Protein AF-A0A248LCQ6-F1 (afdb_monomer)

Nearest PDB structures (foldseek):
  7sqc-assembly1_1F  TM=3.320E-01  e=3.538E+00  Chlamydomonas reinhardtii

Foldseek 3Di:
DVVVCVVLVPDLDVDPVVVVVVLVVLVVVLVVLVVVLVVLCCCVVPVVVHPCVVSVVSVVVSVVSVVSSLVNCLVNLVPPVVQQDPVSVVVVLVVQLVVLLVVLVVVLVVVCVVVPHDPDPVVVVVSVVVSVVSSVVSSVVCNVSVVSSNVVSVVVVVVVVD

pLDDT: mean 76.91, std 9.32, range [51.66, 91.75]

Radius of gyration: 19.61 Å; Cα contacts (8 Å, |Δi|>4): 92; chains: 1; bounding box: 53×32×58 Å

Structure (mmCIF, N/CA/C/O backbone):
data_AF-A0A248LCQ6-F1
#
_entry.id   AF-A0A248LCQ6-F1
#
loop_
_atom_site.group_PDB
_atom_site.id
_atom_site.type_symbol
_atom_site.label_atom_id
_atom_site.label_alt_id
_atom_site.label_comp_id
_atom_site.label_asym_id
_atom_site.label_entity_id
_atom_site.label_seq_id
_atom_site.pdbx_PDB_ins_code
_atom_site.Cartn_x
_atom_site.Cartn_y
_atom_site.Cartn_z
_atom_site.occupancy
_atom_site.B_iso_or_equiv
_atom_site.auth_seq_id
_atom_site.auth_comp_id
_atom_site.auth_asym_id
_atom_site.auth_atom_id
_atom_site.pdbx_PDB_model_num
ATOM 1 N N . MET A 1 1 ? -16.351 -18.235 13.777 1.00 56.47 1 MET A N 1
ATOM 2 C CA . MET A 1 1 ? -15.363 -17.317 14.391 1.00 56.47 1 MET A CA 1
ATOM 3 C C . MET A 1 1 ? -14.319 -18.044 15.238 1.00 56.47 1 MET A C 1
ATOM 5 O O . MET A 1 1 ? -13.147 -17.774 15.031 1.00 56.47 1 MET A O 1
ATOM 9 N N . ASN A 1 2 ? -14.685 -18.998 16.106 1.00 60.47 2 ASN A N 1
ATOM 10 C CA . ASN A 1 2 ? -13.738 -19.591 17.073 1.00 60.47 2 ASN A CA 1
ATOM 11 C C . ASN A 1 2 ? -12.540 -20.338 16.454 1.00 60.47 2 ASN A C 1
ATOM 13 O O . ASN A 1 2 ? -11.414 -20.101 16.871 1.00 60.47 2 ASN A O 1
ATOM 17 N N . LYS A 1 3 ? -12.733 -21.147 15.399 1.00 67.44 3 LYS A N 1
ATOM 18 C CA . LYS A 1 3 ? -11.611 -21.840 14.723 1.00 67.44 3 LYS A CA 1
ATOM 19 C C . LYS A 1 3 ? -10.628 -20.886 14.027 1.00 67.44 3 LYS A C 1
ATOM 21 O O . LYS A 1 3 ? -9.436 -21.156 13.990 1.00 67.44 3 LYS A O 1
ATOM 26 N N . LEU A 1 4 ? -11.132 -19.773 13.489 1.00 63.19 4 LEU A N 1
ATOM 27 C CA . LEU A 1 4 ? -10.319 -18.780 12.778 1.00 63.19 4 LEU A CA 1
ATOM 28 C C . LEU A 1 4 ? -9.490 -17.941 13.762 1.00 63.19 4 LEU A C 1
ATOM 30 O O . LEU A 1 4 ? -8.321 -17.683 13.510 1.00 63.19 4 LEU A O 1
ATOM 34 N N . LYS A 1 5 ? -10.082 -17.593 14.914 1.00 62.41 5 LYS A N 1
ATOM 35 C CA . LYS A 1 5 ? -9.383 -16.935 16.027 1.00 62.41 5 LYS A CA 1
ATOM 36 C C . LYS A 1 5 ? -8.268 -17.814 16.603 1.00 62.41 5 LYS A C 1
ATOM 38 O O . LYS A 1 5 ? -7.165 -17.329 16.813 1.00 62.41 5 LYS A O 1
ATOM 43 N N . GLN A 1 6 ? -8.536 -19.110 16.772 1.00 67.62 6 GLN A N 1
ATOM 44 C CA . GLN A 1 6 ? -7.549 -20.073 17.266 1.00 67.62 6 GLN A CA 1
ATOM 45 C C . GLN A 1 6 ? -6.389 -20.288 16.279 1.00 67.62 6 GLN A C 1
ATOM 47 O O . GLN A 1 6 ? -5.239 -20.342 16.694 1.00 67.62 6 GLN A O 1
ATOM 52 N N . TRP A 1 7 ? -6.670 -20.367 14.972 1.00 66.06 7 TRP A N 1
ATOM 53 C CA . TRP A 1 7 ? -5.631 -20.501 13.940 1.00 66.06 7 TRP A CA 1
ATOM 54 C C . TRP A 1 7 ? -4.724 -19.264 13.835 1.00 66.06 7 TRP A C 1
ATOM 56 O O . TRP A 1 7 ? -3.543 -19.393 13.531 1.00 66.06 7 TRP A O 1
ATOM 66 N N . LEU A 1 8 ? -5.261 -18.077 14.126 1.00 63.19 8 LEU A N 1
ATOM 67 C CA . LEU A 1 8 ? -4.521 -16.810 14.113 1.00 63.19 8 LEU A CA 1
ATOM 68 C C . LEU A 1 8 ? -3.861 -16.471 15.461 1.00 63.19 8 LEU A C 1
ATOM 70 O O . LEU A 1 8 ? -3.316 -15.378 15.607 1.00 63.19 8 LEU A O 1
ATOM 74 N N . GLY A 1 9 ? -3.911 -17.385 16.439 1.00 63.03 9 GLY A N 1
ATOM 75 C CA . GLY A 1 9 ? -3.295 -17.193 17.755 1.00 63.03 9 GLY A CA 1
ATOM 76 C C . GLY A 1 9 ? -3.854 -15.991 18.518 1.00 63.03 9 GLY A C 1
ATOM 77 O O . GLY A 1 9 ? -3.102 -15.293 19.189 1.00 63.03 9 GLY A O 1
ATOM 78 N N . ILE A 1 10 ? -5.147 -15.705 18.355 1.00 61.38 10 ILE A N 1
ATOM 79 C CA . ILE A 1 10 ? -5.814 -14.582 19.018 1.00 61.38 10 ILE A CA 1
ATOM 80 C C . ILE A 1 10 ? -6.208 -15.036 20.423 1.00 61.38 10 ILE A C 1
ATOM 82 O O . ILE A 1 10 ? -7.248 -15.677 20.602 1.00 61.38 10 ILE A O 1
ATOM 86 N N . GLU A 1 11 ? -5.374 -14.717 21.410 1.00 58.22 11 GLU A N 1
ATOM 87 C CA . GLU A 1 11 ? -5.760 -14.762 22.819 1.00 58.22 11 GLU A CA 1
ATOM 88 C C . GLU A 1 11 ? -6.515 -13.471 23.145 1.00 58.22 11 GLU A C 1
ATOM 90 O O . GLU A 1 11 ? -6.050 -12.367 22.869 1.00 58.22 11 GLU A O 1
ATOM 95 N N . THR A 1 12 ? -7.727 -13.586 23.687 1.00 54.53 12 THR A N 1
ATOM 96 C CA . THR A 1 12 ? -8.468 -12.430 24.205 1.00 54.53 12 THR A CA 1
ATOM 97 C C . THR A 1 12 ? -7.792 -11.970 25.490 1.00 54.53 12 THR A C 1
ATOM 99 O O . THR A 1 12 ? -8.186 -12.376 26.580 1.00 54.53 12 THR A O 1
ATOM 102 N N . VAL A 1 13 ? -6.725 -11.188 25.359 1.00 55.62 13 VAL A N 1
ATOM 103 C CA . VAL A 1 13 ? -6.032 -10.588 26.497 1.00 55.62 13 VAL A CA 1
ATOM 104 C C . VAL A 1 13 ? -6.793 -9.323 26.890 1.00 55.62 13 VAL A C 1
ATOM 106 O O . VAL A 1 13 ? -6.850 -8.374 26.113 1.00 55.62 13 VAL A O 1
ATOM 109 N N . GLU A 1 14 ? -7.395 -9.311 28.082 1.00 55.59 14 GLU A N 1
ATOM 110 C CA . GLU A 1 14 ? -8.175 -8.172 28.608 1.00 55.59 14 GLU A CA 1
ATOM 111 C C . GLU A 1 14 ? -7.333 -6.897 28.821 1.00 55.59 14 GLU A C 1
ATOM 113 O O . GLU A 1 14 ? -7.884 -5.804 28.908 1.00 55.59 14 GLU A O 1
ATOM 118 N N . ASP A 1 15 ? -6.001 -7.009 28.880 1.00 67.25 15 ASP A N 1
ATOM 119 C CA . ASP A 1 15 ? -5.108 -5.884 29.170 1.00 67.25 15 ASP A CA 1
ATOM 120 C C . ASP A 1 15 ? -4.618 -5.171 27.893 1.00 67.25 15 ASP A C 1
ATOM 122 O O . ASP A 1 15 ? -3.756 -5.665 27.154 1.00 67.25 15 ASP A O 1
ATOM 126 N N . GLU A 1 16 ? -5.127 -3.955 27.676 1.00 65.06 16 GLU A N 1
ATOM 127 C CA . GLU A 1 16 ? -4.775 -3.035 26.584 1.00 65.06 16 GLU A CA 1
ATOM 128 C C . GLU A 1 16 ? -3.253 -2.815 26.458 1.00 65.06 16 GLU A C 1
ATOM 130 O O . GLU A 1 16 ? -2.704 -2.717 25.355 1.00 65.06 16 GLU A O 1
ATOM 135 N N . ARG A 1 17 ? -2.517 -2.812 27.582 1.00 64.38 17 ARG A N 1
ATOM 136 C CA . ARG A 1 17 ? -1.052 -2.638 27.575 1.00 64.38 17 ARG A CA 1
ATOM 137 C C . ARG A 1 17 ? -0.323 -3.812 26.939 1.00 64.38 17 ARG A C 1
ATOM 139 O O . ARG A 1 17 ? 0.741 -3.624 26.340 1.00 64.38 17 ARG A O 1
ATOM 146 N N . THR A 1 18 ? -0.860 -5.016 27.092 1.00 66.81 18 THR A N 1
ATOM 147 C CA . THR A 1 18 ? -0.275 -6.233 26.526 1.00 66.81 18 THR A CA 1
ATOM 148 C C . THR A 1 18 ? -0.560 -6.300 25.028 1.00 66.81 18 THR A C 1
ATOM 150 O O . THR A 1 18 ? 0.368 -6.542 24.255 1.00 66.81 18 THR A O 1
ATOM 153 N N . GLN A 1 19 ? -1.767 -5.911 24.601 1.00 67.88 19 GLN A N 1
ATOM 154 C CA . GLN A 1 19 ? -2.116 -5.780 23.181 1.00 67.88 19 GLN A CA 1
ATOM 155 C C . GLN A 1 19 ? -1.214 -4.771 22.445 1.00 67.88 19 GLN A C 1
ATOM 157 O O . GLN A 1 19 ? -0.695 -5.061 21.367 1.00 67.88 19 GLN A O 1
ATOM 162 N N . LEU A 1 20 ? -0.926 -3.612 23.050 1.00 69.56 20 LEU A N 1
ATOM 163 C CA . LEU A 1 20 ? -0.010 -2.616 22.472 1.00 69.56 20 LEU A CA 1
ATOM 164 C C . LEU A 1 20 ? 1.433 -3.130 22.331 1.00 69.56 20 LEU A C 1
ATOM 166 O O . LEU A 1 20 ? 2.124 -2.800 21.361 1.00 69.56 20 LEU A O 1
ATOM 170 N N . LYS A 1 21 ? 1.912 -3.931 23.292 1.00 76.00 21 LYS A N 1
ATOM 171 C CA . LYS A 1 21 ? 3.242 -4.558 23.215 1.00 76.00 21 LYS A CA 1
ATOM 172 C C . LYS A 1 21 ? 3.304 -5.601 22.105 1.00 76.00 21 LYS A C 1
ATOM 174 O O . LYS A 1 21 ? 4.291 -5.626 21.369 1.00 76.00 21 LYS A O 1
ATOM 179 N N . GLU A 1 22 ? 2.265 -6.418 21.958 1.00 75.38 22 GLU A N 1
ATOM 180 C CA . GLU A 1 22 ? 2.166 -7.376 20.858 1.00 75.38 22 GLU A CA 1
ATOM 181 C C . GLU A 1 22 ? 2.143 -6.670 19.508 1.00 75.38 22 GLU A C 1
ATOM 183 O O . GLU A 1 22 ? 2.957 -6.990 18.645 1.00 75.38 22 GLU A O 1
ATOM 188 N N . LEU A 1 23 ? 1.301 -5.648 19.348 1.00 75.25 23 LEU A N 1
ATOM 189 C CA . LEU A 1 23 ? 1.203 -4.875 18.112 1.00 75.25 23 LEU A CA 1
ATOM 190 C C . LEU A 1 23 ? 2.551 -4.251 17.723 1.00 75.25 23 LEU A C 1
ATOM 192 O O . LEU A 1 23 ? 2.958 -4.311 16.563 1.00 75.25 23 LEU A O 1
ATOM 196 N N . ARG A 1 24 ? 3.288 -3.707 18.702 1.00 77.25 24 ARG A N 1
ATOM 197 C CA . ARG A 1 24 ? 4.648 -3.188 18.490 1.00 77.25 24 ARG A CA 1
ATOM 198 C C . ARG A 1 24 ? 5.620 -4.292 18.067 1.00 77.25 24 ARG A C 1
ATOM 200 O O . ARG A 1 24 ? 6.457 -4.064 17.198 1.00 77.25 24 ARG A O 1
ATOM 207 N N . SER A 1 25 ? 5.513 -5.478 18.663 1.00 78.88 25 SER A N 1
ATOM 208 C CA . SER A 1 25 ? 6.327 -6.640 18.293 1.00 78.88 25 SER A CA 1
ATOM 209 C C . SER A 1 25 ? 6.039 -7.097 16.859 1.00 78.88 25 SER A C 1
ATOM 211 O O . SER A 1 25 ? 6.970 -7.295 16.078 1.00 78.88 25 SER A O 1
ATOM 213 N N . PHE A 1 26 ? 4.761 -7.158 16.467 1.00 80.44 26 PHE A N 1
ATOM 214 C CA . PHE A 1 26 ? 4.352 -7.438 15.090 1.00 80.44 26 PHE A CA 1
ATOM 215 C C . PHE A 1 26 ? 4.868 -6.373 14.125 1.00 80.44 26 PHE A C 1
ATOM 217 O O . PHE A 1 26 ? 5.457 -6.711 13.106 1.00 80.44 26 PHE A O 1
ATOM 224 N N . HIS A 1 27 ? 4.740 -5.089 14.454 1.00 77.62 27 HIS A N 1
ATOM 225 C CA . HIS A 1 27 ? 5.286 -4.022 13.617 1.00 77.62 27 HIS A CA 1
ATOM 226 C C . HIS A 1 27 ? 6.798 -4.188 13.383 1.00 77.62 27 HIS A C 1
ATOM 228 O O . HIS A 1 27 ? 7.261 -4.137 12.243 1.00 77.62 27 HIS A O 1
ATOM 234 N N . ASN A 1 28 ? 7.560 -4.466 14.444 1.00 77.88 28 ASN A N 1
ATOM 235 C CA . ASN A 1 28 ? 9.003 -4.684 14.354 1.00 77.88 28 ASN A CA 1
ATOM 236 C C . ASN A 1 28 ? 9.360 -5.937 13.535 1.00 77.88 28 ASN A C 1
ATOM 238 O O . ASN A 1 28 ? 10.285 -5.898 12.724 1.00 77.88 28 ASN A O 1
ATOM 242 N N . ALA A 1 29 ? 8.618 -7.036 13.707 1.00 83.81 29 ALA A N 1
ATOM 243 C CA . ALA A 1 29 ? 8.799 -8.253 12.918 1.00 83.81 29 ALA A CA 1
ATOM 244 C C . ALA A 1 29 ? 8.489 -8.017 11.430 1.00 83.81 29 ALA A C 1
ATOM 246 O O . ALA A 1 29 ? 9.241 -8.459 10.562 1.00 83.81 29 ALA A O 1
ATOM 247 N N . GLY A 1 30 ? 7.429 -7.265 11.127 1.00 83.19 30 GLY A N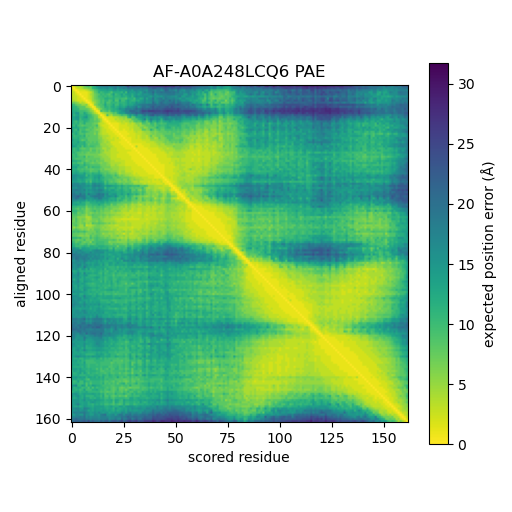 1
ATOM 248 C CA . GLY A 1 30 ? 7.088 -6.865 9.765 1.00 83.19 30 GLY A CA 1
ATOM 249 C C . GLY A 1 30 ? 8.171 -6.011 9.119 1.00 83.19 30 GLY A C 1
ATOM 250 O O . GLY A 1 30 ? 8.570 -6.283 7.987 1.00 83.19 30 GLY A O 1
ATOM 251 N N . LEU A 1 31 ? 8.710 -5.035 9.853 1.00 84.19 31 LEU A N 1
ATOM 252 C CA . LEU A 1 31 ? 9.821 -4.208 9.384 1.00 84.19 31 LEU A CA 1
ATOM 253 C C . LEU A 1 31 ? 11.056 -5.060 9.061 1.00 84.19 31 LEU A C 1
ATOM 255 O O . LEU A 1 31 ? 11.677 -4.869 8.018 1.00 84.19 31 LEU A O 1
ATOM 259 N N . PHE A 1 32 ? 11.370 -6.049 9.898 1.00 86.81 32 PHE A N 1
ATOM 260 C CA . PHE A 1 32 ? 12.467 -6.980 9.640 1.00 86.81 32 PHE A CA 1
ATOM 261 C C . PHE A 1 32 ? 12.251 -7.802 8.357 1.00 86.81 32 PHE A C 1
ATOM 263 O O . PHE A 1 32 ? 13.156 -7.898 7.529 1.00 86.81 32 PHE A O 1
ATOM 270 N N . ILE A 1 33 ? 11.043 -8.337 8.143 1.00 86.88 33 ILE A N 1
ATOM 271 C CA . ILE A 1 33 ? 10.690 -9.093 6.927 1.00 86.88 33 ILE A CA 1
ATOM 272 C C . ILE A 1 33 ? 10.818 -8.216 5.675 1.00 86.88 33 ILE A C 1
ATOM 274 O O . ILE A 1 33 ? 11.370 -8.659 4.668 1.00 86.88 33 ILE A O 1
ATOM 278 N N . VAL A 1 34 ? 10.358 -6.963 5.738 1.00 84.44 34 VAL A N 1
ATOM 279 C CA . VAL A 1 34 ? 10.478 -6.004 4.628 1.00 84.44 34 VAL A CA 1
ATOM 280 C C . VAL A 1 34 ? 11.942 -5.692 4.327 1.00 84.44 34 VAL A C 1
ATOM 282 O O . VAL A 1 34 ? 12.333 -5.705 3.162 1.00 84.44 34 VAL A O 1
ATOM 285 N N . VAL A 1 35 ? 12.768 -5.462 5.351 1.00 86.75 35 VAL A N 1
ATOM 286 C CA . VAL A 1 35 ? 14.209 -5.221 5.174 1.00 86.75 35 VAL A CA 1
ATOM 287 C C . VAL A 1 35 ? 14.886 -6.419 4.508 1.00 86.75 35 VAL A C 1
ATOM 289 O O . VAL A 1 35 ? 15.643 -6.232 3.557 1.00 86.75 35 VAL A O 1
ATOM 292 N N . LEU A 1 36 ? 14.585 -7.646 4.941 1.00 86.75 36 LEU A N 1
ATOM 293 C CA . LEU A 1 36 ? 15.124 -8.855 4.313 1.00 86.75 36 LEU A CA 1
ATOM 294 C C . LEU A 1 36 ? 14.683 -9.000 2.853 1.00 86.75 36 LEU A C 1
ATOM 296 O O . LEU A 1 36 ? 15.506 -9.311 1.993 1.00 86.75 36 LEU A O 1
ATOM 300 N N . ALA A 1 37 ? 13.409 -8.740 2.555 1.00 84.88 37 ALA A N 1
ATOM 301 C CA . ALA A 1 37 ? 12.903 -8.791 1.189 1.00 84.88 37 ALA A CA 1
ATOM 302 C C . ALA A 1 37 ? 13.557 -7.726 0.295 1.00 84.88 37 ALA A C 1
ATOM 304 O O . ALA A 1 37 ? 13.898 -8.019 -0.849 1.00 84.88 37 ALA A O 1
ATOM 305 N N . MET A 1 38 ? 13.786 -6.518 0.820 1.00 80.44 38 MET A N 1
ATOM 306 C CA . MET A 1 38 ? 14.500 -5.446 0.120 1.00 80.44 38 MET A CA 1
ATOM 307 C C . MET A 1 38 ? 15.961 -5.805 -0.142 1.00 80.44 38 MET A C 1
ATOM 309 O O . MET A 1 38 ? 16.453 -5.590 -1.248 1.00 80.44 38 MET A O 1
ATOM 313 N N . LEU A 1 39 ? 16.650 -6.385 0.844 1.00 86.12 39 LEU A N 1
ATOM 314 C CA . LEU A 1 39 ? 18.014 -6.881 0.670 1.00 86.12 39 LEU A CA 1
ATOM 315 C C . LEU A 1 39 ? 18.084 -7.954 -0.418 1.00 86.12 39 LEU A C 1
ATOM 317 O O . LEU A 1 39 ? 18.975 -7.900 -1.262 1.00 86.12 39 LEU A O 1
ATOM 321 N N . ASP A 1 40 ? 17.132 -8.887 -0.448 1.00 83.31 40 ASP A N 1
ATOM 322 C CA . ASP A 1 40 ? 17.067 -9.913 -1.490 1.00 83.31 40 ASP A CA 1
ATOM 323 C C . ASP A 1 40 ? 16.845 -9.307 -2.885 1.00 83.31 40 ASP A C 1
ATOM 325 O O . ASP A 1 40 ? 17.519 -9.684 -3.844 1.00 83.31 40 ASP A O 1
ATOM 329 N N . LEU A 1 41 ? 15.975 -8.300 -2.978 1.00 79.38 41 LEU A N 1
ATOM 330 C CA . LEU A 1 41 ? 15.717 -7.516 -4.186 1.00 79.38 41 LEU A CA 1
ATOM 331 C C . LEU A 1 41 ? 16.975 -6.801 -4.698 1.00 79.38 41 LEU A C 1
ATOM 333 O O . LEU A 1 41 ? 17.280 -6.865 -5.886 1.00 79.38 41 LEU A O 1
ATOM 337 N N . ILE A 1 42 ? 17.726 -6.150 -3.807 1.00 81.25 42 ILE A N 1
ATOM 338 C CA . ILE A 1 42 ? 18.960 -5.429 -4.152 1.00 81.25 42 ILE A CA 1
ATOM 339 C C . ILE A 1 42 ? 20.043 -6.419 -4.578 1.00 81.25 42 ILE A C 1
ATOM 341 O O . ILE A 1 42 ? 20.638 -6.276 -5.643 1.00 81.25 42 ILE A O 1
ATOM 345 N N . VAL A 1 43 ? 20.293 -7.451 -3.774 1.00 85.25 43 VAL A N 1
ATOM 346 C CA . VAL A 1 43 ? 21.360 -8.414 -4.051 1.00 85.25 43 VAL A CA 1
ATOM 347 C C . VAL A 1 43 ? 21.057 -9.183 -5.333 1.00 85.25 43 VAL A C 1
ATOM 349 O O . VAL A 1 43 ? 21.878 -9.215 -6.244 1.00 85.25 43 VAL A O 1
ATOM 352 N N . ARG A 1 44 ? 19.871 -9.778 -5.461 1.00 81.25 44 ARG A N 1
ATOM 353 C CA . ARG A 1 44 ? 19.559 -10.624 -6.620 1.00 81.25 44 ARG A CA 1
ATOM 354 C C . ARG A 1 44 ? 19.165 -9.826 -7.852 1.00 81.25 44 ARG A C 1
ATOM 356 O O . ARG A 1 44 ? 19.533 -10.230 -8.949 1.00 81.25 44 ARG A O 1
ATOM 363 N N . GLY A 1 45 ? 18.410 -8.746 -7.681 1.00 76.69 45 GLY A N 1
ATOM 364 C CA . GLY A 1 45 ? 17.920 -7.931 -8.788 1.00 76.69 45 GLY A CA 1
ATOM 365 C C . GLY A 1 45 ? 18.957 -6.943 -9.307 1.00 76.69 45 GLY A C 1
ATOM 366 O O . GLY A 1 45 ? 19.104 -6.828 -10.513 1.00 76.69 45 GLY A O 1
ATOM 367 N N . PHE A 1 46 ? 19.690 -6.261 -8.422 1.00 75.44 46 PHE A N 1
ATOM 368 C CA . PHE A 1 46 ? 20.611 -5.191 -8.823 1.00 75.44 46 PHE A CA 1
ATOM 369 C C . PHE A 1 46 ? 22.073 -5.644 -8.911 1.00 75.44 46 PHE A C 1
ATOM 371 O O . PHE A 1 46 ? 22.766 -5.276 -9.851 1.00 75.44 46 PHE A O 1
ATOM 378 N N . ILE A 1 47 ? 22.559 -6.450 -7.957 1.00 83.56 47 ILE A N 1
ATOM 379 C CA . ILE A 1 47 ? 23.975 -6.871 -7.932 1.00 83.56 47 ILE A CA 1
ATOM 380 C C . ILE A 1 47 ? 24.218 -8.087 -8.836 1.00 83.56 47 ILE A C 1
ATOM 382 O O . ILE A 1 47 ? 25.206 -8.124 -9.564 1.00 83.56 47 ILE A O 1
ATOM 386 N N . LEU A 1 48 ? 23.343 -9.098 -8.783 1.00 84.12 48 LEU A N 1
ATOM 387 C CA . LEU A 1 48 ? 23.501 -10.345 -9.547 1.00 84.12 48 LEU A CA 1
ATOM 388 C C . LEU A 1 48 ? 22.729 -10.368 -10.879 1.00 84.12 48 LEU A C 1
ATOM 390 O O . LEU A 1 48 ? 22.798 -11.381 -11.577 1.00 84.12 48 LEU A O 1
ATOM 394 N N . ASP A 1 49 ? 21.980 -9.306 -11.192 1.00 81.25 49 ASP A N 1
ATOM 395 C CA . ASP A 1 49 ? 21.183 -9.140 -12.420 1.00 81.25 49 ASP A CA 1
ATOM 396 C C . ASP A 1 49 ? 20.326 -10.379 -12.768 1.00 81.25 49 ASP A C 1
ATOM 398 O O . ASP A 1 49 ? 20.221 -10.838 -13.909 1.00 81.25 49 ASP A O 1
ATOM 402 N N . ARG A 1 50 ? 19.750 -11.015 -11.735 1.00 78.38 50 ARG A N 1
ATOM 403 C CA . ARG A 1 50 ? 18.935 -12.222 -11.903 1.00 78.38 50 ARG A CA 1
ATOM 404 C C . ARG A 1 50 ? 17.544 -11.850 -12.416 1.00 78.38 50 ARG A C 1
ATOM 406 O O . ARG A 1 50 ? 16.962 -10.859 -11.963 1.00 78.38 50 ARG A O 1
ATOM 413 N N . PRO A 1 51 ? 16.946 -12.693 -13.280 1.00 76.88 51 PRO A N 1
ATOM 414 C CA . PRO A 1 51 ? 15.610 -12.433 -13.789 1.00 76.88 51 PRO A CA 1
ATOM 415 C C . PRO A 1 51 ? 14.589 -12.340 -12.649 1.00 76.88 51 PRO A C 1
ATOM 417 O O . PRO A 1 51 ? 14.691 -13.045 -11.641 1.00 76.88 51 PRO A O 1
ATOM 420 N N . ALA A 1 52 ? 13.576 -11.488 -12.837 1.00 69.06 52 ALA A N 1
ATOM 421 C CA . ALA A 1 52 ? 12.583 -11.140 -11.815 1.00 69.06 52 ALA A CA 1
ATOM 422 C C . ALA A 1 52 ? 11.831 -12.335 -11.209 1.00 69.06 52 ALA A C 1
ATOM 424 O O . ALA A 1 52 ? 11.355 -12.257 -10.078 1.00 69.06 52 ALA A O 1
ATOM 425 N N . SER A 1 53 ? 11.776 -13.464 -11.917 1.00 71.50 53 SER A N 1
ATOM 426 C CA . SER A 1 53 ? 11.234 -14.725 -11.405 1.00 71.50 53 SER A CA 1
ATOM 427 C C . SER A 1 53 ? 11.940 -15.235 -10.141 1.00 71.50 53 SER A C 1
ATOM 429 O O . SER A 1 53 ? 11.312 -15.934 -9.351 1.00 71.50 53 SER A O 1
ATOM 431 N N . HIS A 1 54 ? 13.214 -14.888 -9.914 1.00 67.62 54 HIS A N 1
ATOM 432 C CA . HIS A 1 54 ? 14.007 -15.410 -8.791 1.00 67.62 54 HIS A CA 1
ATOM 433 C C . HIS A 1 54 ? 13.952 -14.572 -7.512 1.00 67.62 54 HIS A C 1
ATOM 435 O O . HIS A 1 54 ? 14.222 -15.111 -6.438 1.00 67.62 54 HIS A O 1
ATOM 441 N N . TRP A 1 55 ? 13.637 -13.280 -7.611 1.00 67.56 55 TRP A N 1
ATOM 442 C CA . TRP A 1 55 ? 13.550 -12.372 -6.459 1.00 67.56 55 TRP A CA 1
ATOM 443 C C . TRP A 1 55 ? 12.128 -11.853 -6.216 1.00 67.56 55 TRP A C 1
ATOM 445 O O . TRP A 1 55 ? 11.808 -11.410 -5.116 1.00 67.56 55 TRP A O 1
ATOM 455 N N . GLY A 1 56 ? 11.220 -11.996 -7.188 1.00 68.44 56 GLY A N 1
ATOM 456 C CA . GLY A 1 56 ? 9.798 -11.696 -7.006 1.00 68.44 56 GLY A CA 1
ATOM 457 C C . GLY A 1 56 ? 9.113 -12.584 -5.958 1.00 68.44 56 GLY A C 1
ATOM 458 O O . GLY A 1 56 ? 8.137 -12.161 -5.344 1.00 68.44 56 GLY A O 1
ATOM 459 N N . ALA A 1 57 ? 9.648 -13.780 -5.687 1.00 74.81 57 ALA A N 1
ATOM 460 C CA . ALA A 1 57 ? 9.153 -14.661 -4.626 1.00 74.81 57 ALA A CA 1
ATOM 461 C C . ALA A 1 57 ? 9.296 -14.036 -3.225 1.00 74.81 57 ALA A C 1
ATOM 463 O O . ALA A 1 57 ? 8.455 -14.262 -2.359 1.00 74.81 57 ALA A O 1
ATOM 464 N N . SER A 1 58 ? 10.310 -13.196 -3.010 1.00 76.44 58 SER A N 1
ATOM 465 C CA . SER A 1 58 ? 10.561 -12.535 -1.725 1.00 76.44 58 SER A CA 1
ATOM 466 C C . SER A 1 58 ? 9.456 -11.534 -1.373 1.00 76.44 58 SER A C 1
ATOM 468 O O . SER A 1 58 ? 9.043 -11.433 -0.218 1.00 76.44 58 SER A O 1
ATOM 470 N N . LEU A 1 59 ? 8.879 -10.884 -2.390 1.00 77.25 59 LEU A N 1
ATOM 471 C CA . LEU A 1 59 ? 7.691 -10.037 -2.251 1.00 77.25 59 LEU A CA 1
ATOM 472 C C . LEU A 1 59 ? 6.443 -10.825 -1.834 1.00 77.25 59 LEU A C 1
ATOM 474 O O . LEU A 1 59 ? 5.598 -10.284 -1.124 1.00 77.25 59 LEU A O 1
ATOM 478 N N . VAL A 1 60 ? 6.323 -12.099 -2.223 1.00 81.12 60 VAL A N 1
ATOM 479 C CA . VAL A 1 60 ? 5.176 -12.935 -1.832 1.00 81.12 60 VAL A CA 1
ATOM 480 C C . VAL A 1 60 ? 5.141 -13.124 -0.317 1.00 81.12 60 VAL A C 1
ATOM 482 O O . VAL A 1 60 ? 4.074 -12.996 0.278 1.00 81.12 60 VAL A O 1
ATOM 485 N N . TYR A 1 61 ? 6.290 -13.343 0.329 1.00 80.56 61 TYR A N 1
ATOM 486 C CA . TYR A 1 61 ? 6.349 -13.469 1.790 1.00 80.56 61 TYR A CA 1
ATOM 487 C C . TYR A 1 61 ? 5.936 -12.179 2.502 1.00 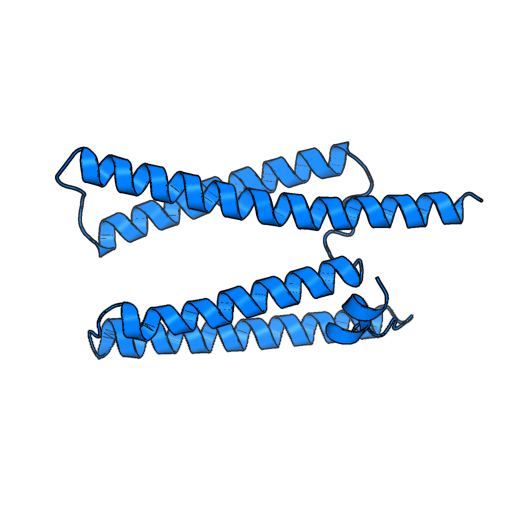80.56 61 TYR A C 1
ATOM 489 O O . TYR A 1 61 ? 5.216 -12.240 3.498 1.00 80.56 61 TYR A O 1
ATOM 497 N N . VAL A 1 62 ? 6.324 -11.017 1.965 1.00 83.12 62 VAL A N 1
ATOM 498 C CA . VAL A 1 62 ? 5.887 -9.712 2.487 1.00 83.12 62 VAL A CA 1
ATOM 499 C C . VAL A 1 62 ? 4.370 -9.579 2.377 1.00 83.12 62 VAL A C 1
ATOM 501 O O . VAL A 1 62 ? 3.712 -9.240 3.356 1.00 83.12 62 VAL A O 1
ATOM 504 N N . ILE A 1 63 ? 3.803 -9.899 1.211 1.00 81.94 63 ILE A N 1
ATOM 505 C CA . ILE A 1 63 ? 2.358 -9.820 0.971 1.00 81.94 63 ILE A CA 1
ATOM 506 C C . ILE A 1 63 ? 1.602 -10.737 1.940 1.00 81.94 63 ILE A C 1
ATOM 508 O O . ILE A 1 63 ? 0.672 -10.288 2.608 1.00 81.94 63 ILE A O 1
ATOM 512 N N . VAL A 1 64 ? 2.021 -11.999 2.066 1.00 84.81 64 VAL A N 1
ATOM 513 C CA . VAL A 1 64 ? 1.403 -12.968 2.985 1.00 84.81 64 VAL A CA 1
ATOM 514 C C . VAL A 1 64 ? 1.464 -12.473 4.430 1.00 84.81 64 VAL A C 1
ATOM 516 O O . VAL A 1 64 ? 0.458 -12.535 5.137 1.00 84.81 64 VAL A O 1
ATOM 519 N N . TYR A 1 65 ? 2.610 -11.938 4.860 1.00 84.81 65 TYR A N 1
ATOM 520 C CA . TYR A 1 65 ? 2.765 -11.390 6.204 1.00 84.81 65 TYR A CA 1
ATOM 521 C C . TYR A 1 65 ? 1.829 -10.202 6.458 1.00 84.81 65 TYR A C 1
ATOM 523 O O . TYR A 1 65 ? 1.165 -10.156 7.492 1.00 84.81 65 TYR A O 1
ATOM 531 N N . VAL A 1 66 ? 1.734 -9.265 5.509 1.00 82.06 66 VAL A N 1
ATOM 532 C CA . VAL A 1 66 ? 0.840 -8.102 5.615 1.00 82.06 66 VAL A CA 1
ATOM 533 C C . VAL A 1 66 ? -0.616 -8.550 5.730 1.00 82.06 66 VAL A C 1
ATOM 535 O O . VAL A 1 66 ? -1.320 -8.090 6.626 1.00 82.06 66 VAL A O 1
ATOM 538 N N . PHE A 1 67 ? -1.062 -9.493 4.895 1.00 81.56 67 PHE A N 1
ATOM 539 C CA . PHE A 1 67 ? -2.421 -10.037 4.988 1.00 81.56 67 PHE A CA 1
ATOM 540 C C . PHE A 1 67 ? -2.694 -10.704 6.337 1.00 81.56 67 PHE A C 1
ATOM 542 O O . PHE A 1 67 ? -3.759 -10.495 6.918 1.00 81.56 67 PHE A O 1
ATOM 549 N N . TYR A 1 68 ? -1.736 -11.477 6.849 1.00 82.00 68 TYR A N 1
ATOM 550 C CA . TYR A 1 68 ? -1.843 -12.098 8.165 1.00 82.00 68 TYR A CA 1
ATOM 551 C C . TYR A 1 68 ? -1.945 -11.051 9.285 1.00 82.00 68 TYR A C 1
ATOM 553 O O . TYR A 1 68 ? -2.850 -11.132 10.116 1.00 82.00 68 TYR A O 1
ATOM 561 N N . ALA A 1 69 ? -1.070 -10.042 9.281 1.00 79.94 69 ALA A N 1
ATOM 562 C CA . ALA A 1 69 ? -1.056 -8.985 10.288 1.00 79.94 69 ALA A CA 1
ATOM 563 C C . ALA A 1 69 ? -2.361 -8.173 10.283 1.00 79.94 69 ALA A C 1
ATOM 565 O O . ALA A 1 69 ? -2.948 -7.951 11.339 1.00 79.94 69 ALA A O 1
ATOM 566 N N . LEU A 1 70 ? -2.863 -7.799 9.102 1.00 75.75 70 LEU A N 1
ATOM 567 C CA . LEU A 1 70 ? -4.136 -7.084 8.954 1.00 75.75 70 LEU A CA 1
ATOM 568 C C . LEU A 1 70 ? -5.326 -7.918 9.438 1.00 75.75 70 LEU A C 1
ATOM 570 O O . LEU A 1 70 ? -6.184 -7.413 10.161 1.00 75.75 70 LEU A O 1
ATOM 574 N N . ALA A 1 71 ? -5.367 -9.206 9.084 1.00 74.00 71 ALA A N 1
ATOM 575 C CA . ALA A 1 71 ? -6.402 -10.115 9.562 1.00 74.00 71 ALA A CA 1
ATOM 576 C C . ALA A 1 71 ? -6.379 -10.262 11.084 1.00 74.00 71 ALA A C 1
ATOM 578 O O . ALA A 1 71 ? -7.442 -10.224 11.706 1.00 74.00 71 ALA A O 1
ATOM 579 N N . LYS A 1 72 ? -5.188 -10.371 11.683 1.00 77.12 72 LYS A N 1
ATOM 580 C CA . LYS A 1 72 ? -5.027 -10.414 13.137 1.00 77.12 72 LYS A CA 1
ATOM 581 C C . LYS A 1 72 ? -5.538 -9.120 13.786 1.00 77.12 72 LYS A C 1
ATOM 583 O O . LYS A 1 72 ? -6.437 -9.195 14.616 1.00 77.12 72 LYS A O 1
ATOM 588 N N . MET A 1 73 ? -5.099 -7.949 13.316 1.00 72.25 73 MET A N 1
ATOM 589 C CA . MET A 1 73 ? -5.549 -6.647 13.840 1.00 72.25 73 MET A CA 1
ATOM 590 C C . MET A 1 73 ? -7.071 -6.457 13.735 1.00 72.25 73 MET A C 1
ATOM 592 O O . MET A 1 73 ? -7.711 -5.994 14.681 1.00 72.25 73 MET A O 1
ATOM 596 N N . ALA A 1 74 ? -7.679 -6.837 12.605 1.00 70.12 74 ALA A N 1
ATOM 597 C CA . ALA A 1 74 ? -9.127 -6.728 12.407 1.00 70.12 74 ALA A CA 1
ATOM 598 C C . ALA A 1 74 ? -9.918 -7.658 13.339 1.00 70.12 74 ALA A C 1
ATOM 600 O O . ALA A 1 74 ? -11.000 -7.313 13.818 1.00 70.12 74 ALA A O 1
ATOM 601 N N . LEU A 1 75 ? -9.377 -8.842 13.629 1.00 68.00 75 LEU A N 1
ATOM 602 C CA . LEU A 1 75 ? -9.991 -9.811 14.532 1.00 68.00 75 LEU A CA 1
ATOM 603 C C . LEU A 1 75 ? -9.678 -9.572 16.008 1.00 68.00 75 LEU A C 1
ATOM 605 O O . LEU A 1 75 ? -10.389 -10.113 16.856 1.00 68.00 75 LEU A O 1
ATOM 609 N N . GLU A 1 76 ? -8.690 -8.747 16.328 1.00 69.00 76 GLU A N 1
ATOM 610 C CA . GLU A 1 76 ? -8.458 -8.215 17.674 1.00 69.00 76 GLU A CA 1
ATOM 611 C C . GLU A 1 76 ? -9.320 -6.977 17.939 1.00 69.00 76 GLU A C 1
ATOM 613 O O . GLU A 1 76 ? -9.758 -6.784 19.065 1.00 69.00 76 GLU A O 1
ATOM 618 N N . GLY A 1 77 ? -9.722 -6.250 16.888 1.00 62.69 77 GLY A N 1
ATOM 619 C CA . GLY A 1 77 ? -10.525 -5.023 17.001 1.00 62.69 77 GLY A CA 1
ATOM 620 C C . GLY A 1 77 ? -9.667 -3.763 17.128 1.00 62.69 77 GLY A C 1
ATOM 621 O O . GLY A 1 77 ? -10.185 -2.675 17.326 1.00 62.69 77 GLY A O 1
ATOM 622 N N . ILE A 1 78 ? -8.351 -3.908 16.966 1.00 66.56 78 ILE A N 1
ATOM 623 C CA . ILE A 1 78 ? -7.368 -2.819 17.004 1.00 66.56 78 ILE A CA 1
ATOM 624 C C . ILE A 1 78 ? -7.274 -2.132 15.625 1.00 66.56 78 ILE A C 1
ATOM 626 O O . ILE A 1 78 ? -6.713 -1.047 15.480 1.00 66.56 78 ILE A O 1
ATOM 630 N N . TYR A 1 79 ? -7.831 -2.758 14.584 1.00 61.59 79 TYR A N 1
ATOM 631 C CA . TYR A 1 79 ? -7.865 -2.197 13.239 1.00 61.59 79 TYR A CA 1
ATOM 632 C C . TYR A 1 79 ? -8.889 -1.064 13.139 1.00 61.59 79 TYR A C 1
ATOM 634 O O . TYR A 1 79 ? -10.092 -1.315 13.149 1.00 61.59 79 TYR A O 1
ATOM 642 N N . ASP A 1 80 ? -8.407 0.167 12.974 1.00 58.56 80 ASP A N 1
ATOM 643 C CA . ASP A 1 80 ? -9.238 1.354 12.755 1.00 58.56 80 ASP A CA 1
ATOM 644 C C . ASP A 1 80 ? -10.291 1.598 13.851 1.00 58.56 80 ASP A C 1
ATOM 646 O O . ASP A 1 80 ? -11.478 1.761 13.579 1.00 58.56 80 ASP A O 1
ATOM 650 N N . THR A 1 81 ? -9.827 1.717 15.096 1.00 57.06 81 THR A N 1
ATOM 651 C CA . THR A 1 81 ? -10.636 2.069 16.282 1.00 57.06 81 THR A CA 1
ATOM 652 C C . THR A 1 81 ? -11.363 3.422 16.189 1.00 57.06 81 THR A C 1
ATOM 654 O O . THR A 1 81 ? -12.241 3.702 16.993 1.00 57.06 81 THR A O 1
ATOM 657 N N . GLU A 1 82 ? -11.042 4.256 15.196 1.00 57.69 82 GLU A N 1
ATOM 658 C CA . GLU A 1 82 ? -11.684 5.556 14.929 1.00 57.69 82 GLU A CA 1
ATOM 659 C C . GLU A 1 82 ? -12.908 5.474 13.989 1.00 57.69 82 GLU A C 1
ATOM 661 O O . GLU A 1 82 ? -13.421 6.506 13.553 1.00 57.69 82 GLU A O 1
ATOM 666 N N . VAL A 1 83 ? -13.330 4.269 13.581 1.00 59.66 83 VAL A N 1
ATOM 667 C CA . VAL A 1 83 ? -14.467 4.070 12.665 1.00 59.66 83 VAL A CA 1
ATOM 668 C C . VAL A 1 83 ? -15.655 3.482 13.422 1.00 59.66 83 VAL A C 1
ATOM 670 O O . VAL A 1 83 ? -15.868 2.274 13.489 1.00 59.66 83 VAL A O 1
ATOM 673 N N . ASP A 1 84 ? -16.421 4.394 13.992 1.00 65.62 84 ASP A N 1
ATOM 674 C CA . ASP A 1 84 ? -17.609 4.209 14.820 1.00 65.62 84 ASP A CA 1
ATOM 675 C C . ASP A 1 84 ? -18.932 4.402 14.051 1.00 65.62 84 ASP A C 1
ATOM 677 O O . ASP A 1 84 ? -19.950 3.821 14.420 1.00 65.62 84 ASP A O 1
ATOM 681 N N . ASP A 1 85 ? -18.923 5.153 12.944 1.00 71.19 85 ASP A N 1
ATOM 682 C CA . ASP A 1 85 ? -20.108 5.464 12.135 1.00 71.19 85 ASP A CA 1
ATOM 683 C C . ASP A 1 85 ? -19.836 5.369 10.618 1.00 71.19 85 ASP A C 1
ATOM 685 O O . ASP A 1 85 ? -18.712 5.442 10.110 1.00 71.19 85 ASP A O 1
ATOM 689 N N . GLU A 1 86 ? -20.901 5.252 9.831 1.00 73.12 86 GLU A N 1
ATOM 690 C CA . GLU A 1 86 ? -20.831 5.167 8.376 1.00 73.12 86 GLU A CA 1
ATOM 691 C C . GLU A 1 86 ? -20.293 6.463 7.730 1.00 73.12 86 GLU A C 1
ATOM 693 O O . GLU A 1 86 ? -19.720 6.434 6.630 1.00 73.12 86 GLU A O 1
ATOM 698 N N . ARG A 1 87 ? -20.397 7.613 8.418 1.00 76.00 87 ARG A N 1
ATOM 699 C CA . ARG A 1 87 ? -19.727 8.857 7.997 1.00 76.00 87 ARG A CA 1
ATOM 700 C C . ARG A 1 87 ? -18.211 8.795 8.171 1.00 76.00 87 ARG A C 1
ATOM 702 O O . ARG A 1 87 ? -17.500 9.203 7.243 1.00 76.00 87 ARG A O 1
ATOM 709 N N . SER A 1 88 ? -17.710 8.301 9.308 1.00 77.62 88 SER A N 1
ATOM 710 C CA . SER A 1 88 ? -16.265 8.159 9.545 1.00 77.62 88 SER A CA 1
ATOM 711 C C . SER A 1 88 ? -15.669 7.120 8.590 1.00 77.62 88 SER A C 1
ATOM 713 O O . SER A 1 88 ? -14.641 7.394 7.964 1.00 77.62 88 SER A O 1
ATOM 715 N N . PHE A 1 89 ? -16.401 6.035 8.307 1.00 78.94 89 PHE A N 1
ATOM 716 C CA . PHE A 1 89 ? -16.050 5.054 7.274 1.00 78.94 89 PHE A CA 1
ATOM 717 C C . PHE A 1 89 ? -15.843 5.690 5.887 1.00 78.94 89 PHE A C 1
ATOM 719 O O . PHE A 1 89 ? -14.790 5.523 5.267 1.00 78.94 89 PHE A O 1
ATOM 726 N N . LYS A 1 90 ? -16.823 6.460 5.384 1.00 79.75 90 LYS A N 1
ATOM 727 C CA . LYS A 1 90 ? -16.733 7.091 4.050 1.00 79.75 90 LYS A CA 1
ATOM 728 C C . LYS A 1 90 ? -15.588 8.098 3.959 1.00 79.75 90 LYS A C 1
ATOM 730 O O . LYS A 1 90 ? -14.902 8.153 2.936 1.00 79.75 90 LYS A O 1
ATOM 735 N N . LYS A 1 91 ? -15.372 8.892 5.014 1.00 82.50 91 LYS A N 1
ATOM 736 C CA . LYS A 1 91 ? -14.275 9.869 5.073 1.00 82.50 91 LYS A CA 1
ATOM 737 C C . LYS A 1 91 ? -12.919 9.169 4.993 1.00 82.50 91 LYS A C 1
ATOM 739 O O . LYS A 1 91 ? -12.079 9.573 4.188 1.00 82.50 91 LYS A O 1
ATOM 744 N N . LYS A 1 92 ? -12.745 8.094 5.762 1.00 81.75 92 LYS A N 1
ATOM 745 C CA . LYS A 1 92 ? -11.511 7.310 5.801 1.00 81.75 92 LYS A CA 1
ATOM 746 C C . LYS A 1 92 ? -11.248 6.612 4.470 1.00 81.75 92 LYS A C 1
ATOM 748 O O . LYS A 1 92 ? -10.179 6.782 3.896 1.00 81.75 92 LYS A O 1
ATOM 753 N N . MET A 1 93 ? -12.262 5.973 3.886 1.00 85.25 93 MET A N 1
ATOM 754 C CA . MET A 1 93 ? -12.166 5.332 2.568 1.00 85.25 93 MET A CA 1
ATOM 755 C C . MET A 1 93 ? -11.744 6.312 1.461 1.00 85.25 93 MET A C 1
ATOM 757 O O . MET A 1 93 ? -10.945 5.969 0.591 1.00 85.25 93 MET A O 1
ATOM 761 N N . LYS A 1 94 ? -12.241 7.557 1.510 1.00 84.75 94 LYS A N 1
ATOM 762 C CA . LYS A 1 94 ? -11.835 8.617 0.577 1.00 84.75 94 LYS A CA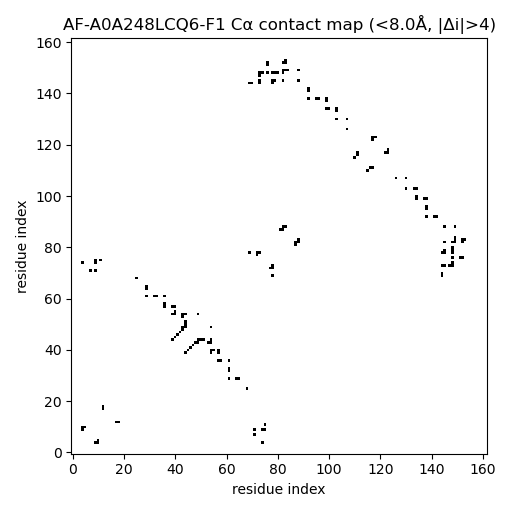 1
ATOM 763 C C . LYS A 1 94 ? -10.378 9.032 0.785 1.00 84.75 94 LYS A C 1
ATOM 765 O O . LYS A 1 94 ? -9.671 9.234 -0.196 1.00 84.75 94 LYS A O 1
ATOM 770 N N . GLN A 1 95 ? -9.932 9.175 2.031 1.00 86.31 95 GLN A N 1
ATOM 771 C CA . GLN A 1 95 ? -8.538 9.501 2.342 1.00 86.31 95 GLN A CA 1
ATOM 772 C C . GLN A 1 95 ? -7.593 8.407 1.839 1.00 86.31 95 GLN A C 1
ATOM 774 O O . GLN A 1 95 ? -6.644 8.701 1.120 1.00 86.31 95 GLN A O 1
ATOM 779 N N . HIS A 1 96 ? -7.910 7.154 2.144 1.00 84.75 96 HIS A N 1
ATOM 780 C CA . HIS A 1 96 ? -7.193 5.991 1.649 1.00 84.75 96 HIS A CA 1
ATOM 781 C C . HIS A 1 96 ? -7.120 5.945 0.123 1.00 84.75 96 HIS A C 1
ATOM 783 O O . HIS A 1 96 ? -6.038 5.780 -0.430 1.00 84.75 96 HIS A O 1
ATOM 789 N N . PHE A 1 97 ? -8.236 6.198 -0.566 1.00 87.12 97 PHE A N 1
ATOM 790 C CA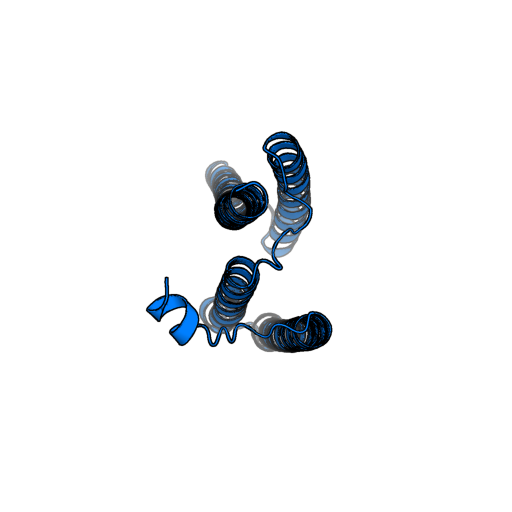 . PHE A 1 97 ? -8.252 6.282 -2.025 1.00 87.12 97 PHE A CA 1
ATOM 791 C C . PHE A 1 97 ? -7.253 7.313 -2.563 1.00 87.12 97 PHE A C 1
ATOM 793 O O . PHE A 1 97 ? -6.504 7.015 -3.489 1.00 87.12 97 PHE A O 1
ATOM 800 N N . TRP A 1 98 ? -7.188 8.507 -1.965 1.00 87.12 98 TRP A N 1
ATOM 801 C CA . TRP A 1 98 ? -6.204 9.524 -2.352 1.00 87.12 98 TRP A CA 1
ATOM 802 C C . TRP A 1 98 ? -4.763 9.090 -2.065 1.00 87.12 98 TRP A C 1
ATOM 804 O O . TRP A 1 98 ? -3.876 9.347 -2.882 1.00 87.12 98 TRP A O 1
ATOM 814 N N . THR A 1 99 ? -4.524 8.392 -0.956 1.00 86.56 99 THR A N 1
ATOM 815 C CA . THR A 1 99 ? -3.210 7.823 -0.631 1.00 86.56 99 THR A CA 1
ATOM 816 C C . THR A 1 99 ? -2.792 6.768 -1.658 1.00 86.56 99 THR A C 1
ATOM 818 O O . THR A 1 99 ? -1.692 6.845 -2.202 1.00 86.56 99 THR A O 1
ATOM 821 N N . HIS A 1 100 ? -3.673 5.826 -2.005 1.00 86.94 100 HIS A N 1
ATOM 822 C CA . HIS A 1 100 ? -3.391 4.798 -3.016 1.00 86.94 100 HIS A CA 1
ATOM 823 C C . HIS A 1 100 ? -3.222 5.386 -4.406 1.00 86.94 100 HIS A C 1
ATOM 825 O O . HIS A 1 100 ? -2.360 4.944 -5.160 1.00 86.94 100 HIS A O 1
ATOM 831 N N . LEU A 1 101 ? -4.013 6.403 -4.746 1.00 88.31 101 LEU A N 1
ATOM 832 C CA . LEU A 1 101 ? -3.915 7.090 -6.026 1.00 88.31 101 LEU A CA 1
ATOM 833 C C . LEU A 1 101 ? -2.567 7.802 -6.168 1.00 88.31 101 LEU A C 1
ATOM 835 O O . LEU A 1 101 ? -1.883 7.619 -7.172 1.00 88.31 101 LEU A O 1
ATOM 839 N N . THR A 1 102 ? -2.161 8.576 -5.159 1.00 87.56 102 THR A N 1
ATOM 840 C CA . THR A 1 102 ? -0.877 9.300 -5.167 1.00 87.56 102 THR A CA 1
ATOM 841 C C . THR A 1 102 ? 0.322 8.353 -5.103 1.00 87.56 102 THR A C 1
ATOM 843 O O . THR A 1 102 ? 1.246 8.490 -5.906 1.00 87.56 102 THR A O 1
ATOM 846 N N . GLY A 1 103 ? 0.288 7.345 -4.227 1.00 84.19 103 GLY A N 1
ATOM 847 C CA . GLY A 1 103 ? 1.323 6.313 -4.133 1.00 84.19 103 GLY A CA 1
ATOM 848 C C . GLY A 1 103 ? 1.430 5.465 -5.402 1.00 84.19 103 GLY A C 1
ATOM 849 O O . GLY A 1 103 ? 2.530 5.216 -5.894 1.00 84.19 103 GLY A O 1
ATOM 850 N N . GLY A 1 104 ? 0.295 5.084 -5.990 1.00 86.00 104 GLY A N 1
ATOM 851 C CA . GLY A 1 104 ? 0.245 4.385 -7.270 1.00 86.00 104 GLY A CA 1
ATOM 852 C C . GLY A 1 104 ? 0.837 5.222 -8.401 1.00 86.00 104 GLY A C 1
ATOM 853 O O . GLY A 1 104 ? 1.551 4.685 -9.245 1.00 86.00 104 GLY A O 1
ATOM 854 N N . LEU A 1 105 ? 0.557 6.533 -8.434 1.00 87.19 105 LEU A N 1
ATOM 855 C CA . LEU A 1 105 ? 1.084 7.450 -9.456 1.00 87.19 105 LEU A CA 1
ATOM 856 C C . LEU A 1 105 ? 2.602 7.550 -9.350 1.00 87.19 105 LEU A C 1
ATOM 858 O O . LEU A 1 105 ? 3.302 7.416 -10.353 1.00 87.19 105 LEU A O 1
ATOM 862 N N . PHE A 1 106 ? 3.109 7.707 -8.128 1.00 85.75 106 PHE A N 1
ATOM 863 C CA . PHE A 1 106 ? 4.541 7.688 -7.858 1.00 85.75 106 PHE A CA 1
ATOM 864 C C . PHE A 1 106 ? 5.183 6.366 -8.300 1.00 85.75 106 PHE A C 1
ATOM 866 O O . PHE A 1 106 ? 6.175 6.373 -9.028 1.00 85.75 106 PHE A O 1
ATOM 873 N N . PHE A 1 107 ? 4.581 5.229 -7.938 1.00 82.31 107 PHE A N 1
ATOM 874 C CA . PHE A 1 107 ? 5.055 3.908 -8.348 1.00 82.31 107 PHE A CA 1
ATOM 875 C C . PHE A 1 107 ? 5.082 3.747 -9.873 1.00 82.31 107 PHE A C 1
ATOM 877 O O . PHE A 1 107 ? 6.072 3.261 -10.418 1.00 82.31 107 PHE A O 1
ATOM 884 N N . ALA A 1 108 ? 4.032 4.186 -10.572 1.00 83.25 108 ALA A N 1
ATOM 885 C CA . ALA A 1 108 ? 3.965 4.137 -12.029 1.00 83.25 108 ALA A CA 1
ATOM 886 C C . ALA A 1 108 ? 5.082 4.969 -12.676 1.00 83.25 108 ALA A C 1
ATOM 888 O O . ALA A 1 108 ? 5.751 4.477 -13.582 1.00 83.25 108 ALA A O 1
ATOM 889 N N . ILE A 1 109 ? 5.337 6.184 -12.177 1.00 83.81 109 ILE A N 1
ATOM 890 C CA . ILE A 1 109 ? 6.426 7.049 -12.656 1.00 83.81 109 ILE A CA 1
ATOM 891 C C . ILE A 1 109 ? 7.783 6.360 -12.468 1.00 83.81 109 ILE A C 1
ATOM 893 O O . ILE A 1 109 ? 8.550 6.252 -13.422 1.00 83.81 109 ILE A O 1
ATOM 897 N N . VAL A 1 110 ? 8.066 5.836 -11.271 1.00 78.62 110 VAL A N 1
ATOM 898 C CA . VAL A 1 110 ? 9.320 5.114 -10.986 1.00 78.62 110 VAL A CA 1
ATOM 899 C C . VAL A 1 110 ? 9.481 3.903 -11.908 1.00 78.62 110 VAL A C 1
ATOM 901 O O . VAL A 1 110 ? 10.557 3.686 -12.462 1.00 78.62 110 VAL A O 1
ATOM 904 N N . MET A 1 111 ? 8.411 3.138 -12.134 1.00 77.19 111 MET A N 1
ATOM 905 C CA . MET A 1 111 ? 8.432 1.993 -13.048 1.00 77.19 111 MET A CA 1
ATOM 906 C C . MET A 1 111 ? 8.753 2.389 -14.490 1.00 77.19 111 MET A C 1
ATOM 908 O O . MET A 1 111 ? 9.508 1.682 -15.153 1.00 77.19 111 MET A O 1
ATOM 912 N N . LEU A 1 112 ? 8.206 3.509 -14.970 1.00 83.12 112 LEU A N 1
ATOM 913 C CA . LEU A 1 112 ? 8.493 4.032 -16.308 1.00 83.12 112 LEU A CA 1
ATOM 914 C C . LEU A 1 112 ? 9.962 4.457 -16.442 1.00 83.12 112 LEU A C 1
ATOM 916 O O . LEU A 1 112 ? 10.574 4.204 -17.476 1.00 83.12 112 LEU A O 1
ATOM 920 N N . PHE A 1 113 ? 10.556 5.034 -15.393 1.00 78.19 113 PHE A N 1
ATOM 921 C CA . PHE A 1 113 ? 11.991 5.337 -15.376 1.00 78.19 113 PHE A CA 1
ATOM 922 C C . PHE A 1 113 ? 12.861 4.074 -15.386 1.00 78.19 113 PHE A C 1
ATOM 924 O O . PHE A 1 113 ? 13.866 4.039 -16.089 1.00 78.19 113 PHE A O 1
ATOM 931 N N . LEU A 1 114 ? 12.481 3.034 -14.636 1.00 74.50 114 LEU A N 1
ATOM 932 C CA . LEU A 1 114 ? 13.268 1.799 -14.525 1.00 74.50 114 LEU A CA 1
ATOM 933 C C . LEU A 1 114 ? 13.153 0.879 -15.749 1.00 74.50 114 LEU A C 1
ATOM 935 O O . LEU A 1 114 ? 14.120 0.208 -16.094 1.00 74.50 114 LEU A O 1
ATOM 939 N N . ARG A 1 115 ? 11.977 0.803 -16.386 1.00 75.38 115 ARG A N 1
ATOM 940 C CA . ARG A 1 115 ? 11.720 -0.091 -17.533 1.00 75.38 115 ARG A CA 1
ATOM 941 C C . ARG A 1 115 ? 11.832 0.589 -18.898 1.00 75.38 115 ARG A C 1
ATOM 943 O O . ARG A 1 115 ? 11.766 -0.108 -19.907 1.00 75.38 115 ARG A O 1
ATOM 950 N N . GLY A 1 116 ? 11.999 1.908 -18.927 1.00 78.94 116 GLY A N 1
ATOM 951 C CA . GLY A 1 116 ? 11.930 2.706 -20.148 1.00 78.94 116 GLY A CA 1
ATOM 952 C C . GLY A 1 116 ? 10.496 3.096 -20.518 1.00 78.94 116 GLY A C 1
ATOM 953 O O . GLY A 1 116 ? 9.517 2.506 -20.046 1.00 78.94 116 GLY A O 1
ATOM 954 N N . MET A 1 117 ? 10.369 4.128 -21.359 1.00 84.12 117 MET A N 1
ATOM 955 C CA . MET A 1 117 ? 9.061 4.603 -21.809 1.00 84.12 117 MET A CA 1
ATOM 956 C C . MET A 1 117 ? 8.388 3.581 -22.739 1.00 84.12 117 MET A C 1
ATOM 958 O O . MET A 1 117 ? 9.040 3.060 -23.641 1.00 84.12 117 MET A O 1
ATOM 962 N N . PRO A 1 118 ? 7.079 3.325 -22.573 1.00 87.19 118 PRO A N 1
ATOM 963 C CA . PRO A 1 118 ? 6.321 2.490 -23.488 1.00 87.19 118 PRO A CA 1
ATOM 964 C C . PRO A 1 118 ? 6.323 3.091 -24.897 1.00 87.19 118 PRO A C 1
ATOM 966 O O . PRO A 1 118 ? 5.918 4.237 -25.095 1.00 87.19 118 PRO A O 1
ATOM 969 N N . GLU A 1 119 ? 6.741 2.299 -25.879 1.00 87.69 119 GLU A N 1
ATOM 970 C CA . GLU A 1 119 ? 6.850 2.744 -27.274 1.00 87.69 119 GLU A CA 1
ATOM 971 C C . GLU A 1 119 ? 5.529 2.594 -28.039 1.00 87.69 119 GLU A C 1
ATOM 973 O O . GLU A 1 119 ? 5.267 3.322 -28.995 1.00 87.69 119 GLU A O 1
ATOM 978 N N . THR A 1 120 ? 4.664 1.666 -27.611 1.00 91.75 120 THR A N 1
ATOM 979 C CA . THR A 1 120 ? 3.400 1.367 -28.295 1.00 91.75 120 THR A CA 1
ATOM 980 C C . THR A 1 120 ? 2.178 1.725 -27.455 1.00 91.75 120 THR A C 1
ATOM 982 O O . THR A 1 120 ? 2.181 1.650 -26.224 1.00 91.75 120 THR A O 1
ATOM 985 N N . LEU A 1 121 ? 1.066 2.037 -28.129 1.00 89.00 121 LEU A N 1
ATOM 986 C CA . LEU A 1 121 ? -0.230 2.283 -27.483 1.00 89.00 121 LEU A CA 1
ATOM 987 C C . LEU A 1 121 ? -0.697 1.081 -26.642 1.00 89.00 121 LEU A C 1
ATOM 989 O O . LEU A 1 121 ? -1.323 1.249 -25.596 1.00 89.00 121 LEU A O 1
ATOM 993 N N . ARG A 1 122 ? -0.351 -0.143 -27.061 1.00 88.88 122 ARG A N 1
ATOM 994 C CA . ARG A 1 122 ? -0.645 -1.371 -26.312 1.00 88.88 122 ARG A CA 1
ATOM 995 C C . ARG A 1 122 ? 0.114 -1.429 -24.986 1.00 88.88 122 ARG A C 1
ATOM 997 O O . ARG A 1 122 ? -0.451 -1.881 -23.991 1.00 88.88 122 ARG A O 1
ATOM 1004 N N . ASP A 1 123 ? 1.363 -0.980 -24.959 1.00 85.12 123 ASP A N 1
ATOM 1005 C CA . ASP A 1 123 ? 2.165 -0.974 -23.736 1.00 85.12 123 ASP A CA 1
ATOM 1006 C C . ASP A 1 123 ? 1.691 0.115 -22.767 1.00 85.12 123 ASP A C 1
ATOM 1008 O O . ASP A 1 123 ? 1.562 -0.152 -21.571 1.00 85.12 123 ASP A O 1
ATOM 1012 N N . TRP A 1 124 ? 1.288 1.283 -23.280 1.00 88.75 124 TRP A N 1
ATOM 1013 C CA . TRP A 1 124 ? 0.590 2.304 -22.490 1.00 88.75 124 TRP A CA 1
ATOM 1014 C C . TRP A 1 124 ? -0.709 1.778 -21.868 1.00 88.75 124 TRP A C 1
ATOM 1016 O O . TRP A 1 124 ? -0.936 1.952 -20.669 1.00 88.75 124 TRP A O 1
ATOM 1026 N N . LEU A 1 125 ? -1.532 1.066 -22.647 1.00 90.00 125 LEU A N 1
ATOM 1027 C CA . LEU A 1 125 ? -2.736 0.407 -22.132 1.00 90.00 125 LEU A CA 1
ATOM 1028 C C . LEU A 1 125 ? -2.402 -0.618 -21.044 1.00 90.00 125 LEU A C 1
ATOM 1030 O O . LEU A 1 125 ? -3.093 -0.676 -20.030 1.00 90.00 125 LEU A O 1
ATOM 1034 N N . ARG A 1 126 ? -1.334 -1.407 -21.211 1.00 84.38 126 ARG A N 1
ATOM 1035 C CA . ARG A 1 126 ? -0.912 -2.388 -20.202 1.00 84.38 126 ARG A CA 1
ATOM 1036 C C . ARG A 1 126 ? -0.519 -1.712 -18.888 1.00 84.38 126 ARG A C 1
ATOM 1038 O O . ARG A 1 126 ? -0.912 -2.203 -17.829 1.00 84.38 126 ARG A O 1
ATOM 1045 N N . VAL A 1 127 ? 0.211 -0.597 -18.939 1.00 84.25 127 VAL A N 1
ATOM 1046 C CA . VAL A 1 127 ? 0.571 0.191 -17.746 1.00 84.25 127 VAL A CA 1
ATOM 1047 C C . VAL A 1 127 ? -0.683 0.727 -17.058 1.00 84.25 127 VAL A C 1
ATOM 1049 O O . VAL A 1 127 ? -0.840 0.535 -15.854 1.00 84.25 127 VAL A O 1
ATOM 1052 N N . LEU A 1 128 ? -1.610 1.315 -17.819 1.00 87.31 128 LEU A N 1
ATOM 1053 C CA . LEU A 1 128 ? -2.852 1.873 -17.284 1.00 87.31 128 LEU A CA 1
ATOM 1054 C C . LEU A 1 128 ? -3.739 0.802 -16.638 1.00 87.31 128 LEU A C 1
ATOM 1056 O O . LEU A 1 128 ? -4.213 0.987 -15.520 1.00 87.31 128 LEU A O 1
ATOM 1060 N N . VAL A 1 129 ? -3.924 -0.344 -17.298 1.00 88.00 129 VAL A N 1
ATOM 1061 C CA . VAL A 1 129 ? -4.690 -1.467 -16.737 1.00 88.00 129 VAL A CA 1
ATOM 1062 C C . VAL A 1 129 ? -4.030 -1.980 -15.460 1.00 88.00 129 VAL A C 1
ATOM 1064 O O . VAL A 1 129 ? -4.713 -2.169 -14.458 1.00 88.00 129 VAL A O 1
ATOM 1067 N N . THR A 1 130 ? -2.706 -2.157 -15.463 1.00 82.56 130 THR A N 1
ATOM 1068 C CA . THR A 1 130 ? -1.967 -2.617 -14.276 1.00 82.56 130 THR A CA 1
ATOM 1069 C C . THR A 1 130 ? -2.145 -1.643 -13.112 1.00 82.56 130 THR A C 1
ATOM 1071 O O . THR A 1 130 ? -2.441 -2.062 -11.998 1.00 82.56 130 THR A O 1
ATOM 1074 N N . PHE A 1 131 ? -2.027 -0.344 -13.378 1.00 84.88 131 PHE A N 1
ATOM 1075 C CA . PHE A 1 131 ? -2.229 0.717 -12.397 1.00 84.88 131 PHE A CA 1
ATOM 1076 C C . PHE A 1 131 ? -3.636 0.687 -11.784 1.00 84.88 131 PHE A C 1
ATOM 1078 O O . PHE A 1 131 ? -3.775 0.671 -10.561 1.00 84.88 131 PHE A O 1
ATOM 1085 N N . VAL A 1 132 ? -4.677 0.607 -12.620 1.00 86.50 132 VAL A N 1
ATOM 1086 C CA . VAL A 1 132 ? -6.070 0.535 -12.155 1.00 86.50 132 VAL A CA 1
ATOM 1087 C C . VAL A 1 132 ? -6.311 -0.730 -11.335 1.00 86.50 132 VAL A C 1
ATOM 1089 O O . VAL A 1 132 ? -6.937 -0.653 -10.283 1.00 86.50 132 VAL A O 1
ATOM 1092 N N . VAL A 1 133 ? -5.793 -1.881 -11.771 1.00 86.88 133 VAL A N 1
ATOM 1093 C CA . VAL A 1 133 ? -5.940 -3.154 -11.047 1.00 86.88 133 VAL A CA 1
ATOM 1094 C C . VAL A 1 133 ? -5.263 -3.095 -9.678 1.00 86.88 133 VAL A C 1
ATOM 1096 O O . VAL A 1 133 ? -5.863 -3.525 -8.696 1.00 86.88 133 VAL A O 1
ATOM 1099 N N . VAL A 1 134 ? -4.053 -2.535 -9.588 1.00 83.56 134 VAL A N 1
ATOM 1100 C CA . VAL A 1 134 ? -3.337 -2.384 -8.312 1.00 83.56 134 VAL A CA 1
ATOM 1101 C C . VAL A 1 134 ? -4.115 -1.479 -7.363 1.00 83.56 134 VAL A C 1
ATOM 1103 O O . VAL A 1 134 ? -4.362 -1.874 -6.228 1.00 83.56 134 VAL A O 1
ATOM 1106 N N . ILE A 1 135 ? -4.564 -0.307 -7.820 1.00 85.31 135 ILE A N 1
ATOM 1107 C CA . ILE A 1 135 ? -5.351 0.605 -6.978 1.00 85.31 135 ILE A CA 1
ATOM 1108 C C . ILE A 1 135 ? -6.675 -0.036 -6.566 1.00 8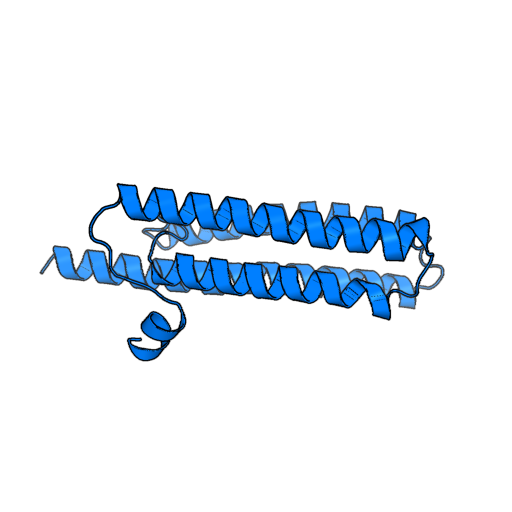5.31 135 ILE A C 1
ATOM 1110 O O . ILE A 1 135 ? -7.053 0.056 -5.405 1.00 85.31 135 ILE A O 1
ATOM 1114 N N . ALA A 1 136 ? -7.371 -0.715 -7.479 1.00 85.50 136 ALA A N 1
ATOM 1115 C CA . ALA A 1 136 ? -8.626 -1.391 -7.168 1.00 85.50 136 ALA A CA 1
ATOM 1116 C C . ALA A 1 136 ? -8.431 -2.499 -6.125 1.00 85.50 136 ALA A C 1
ATOM 1118 O O . ALA A 1 136 ? -9.241 -2.628 -5.211 1.00 85.50 136 ALA A O 1
ATOM 1119 N N . PHE A 1 137 ? -7.347 -3.270 -6.227 1.00 85.25 137 PHE A N 1
ATOM 1120 C CA . PHE A 1 137 ? -7.002 -4.291 -5.244 1.00 85.25 137 PHE A CA 1
ATOM 1121 C C . PHE A 1 137 ? -6.658 -3.675 -3.881 1.00 85.25 137 PHE A C 1
ATOM 1123 O O . PHE A 1 137 ? -7.156 -4.148 -2.858 1.00 85.25 137 PHE A O 1
ATOM 1130 N N . LEU A 1 138 ? -5.873 -2.588 -3.872 1.00 83.69 138 LEU A N 1
ATOM 1131 C CA . LEU A 1 138 ? -5.551 -1.832 -2.660 1.00 83.69 138 LEU A CA 1
ATOM 1132 C C . LEU A 1 138 ? -6.819 -1.266 -1.992 1.00 83.69 138 LEU A C 1
ATOM 1134 O O . LEU A 1 138 ? -7.054 -1.426 -0.799 1.00 83.69 138 LEU A O 1
ATOM 1138 N N . GLN A 1 139 ? -7.715 -0.688 -2.783 1.00 84.38 139 GLN A N 1
ATOM 1139 C CA . GLN A 1 139 ? -8.971 -0.150 -2.278 1.00 84.38 139 GLN A CA 1
ATOM 1140 C C . GLN A 1 139 ? -9.903 -1.246 -1.746 1.00 84.38 139 GLN A C 1
ATOM 1142 O O . GLN A 1 139 ? -10.582 -1.058 -0.736 1.00 84.38 139 GLN A O 1
ATOM 1147 N N . LEU A 1 140 ? -9.959 -2.392 -2.431 1.00 85.00 140 LEU A N 1
ATOM 1148 C CA . LEU A 1 140 ? -10.818 -3.504 -2.047 1.00 85.00 140 LEU A CA 1
ATOM 1149 C C . LEU A 1 140 ? -10.369 -4.127 -0.724 1.00 85.00 140 LEU A C 1
ATOM 1151 O O . LEU A 1 140 ? -11.233 -4.421 0.103 1.00 85.00 140 LEU A O 1
ATOM 1155 N N . TYR A 1 141 ? -9.059 -4.317 -0.502 1.00 83.56 141 TYR A N 1
ATOM 1156 C CA . TYR A 1 141 ? -8.599 -4.896 0.766 1.00 83.56 141 TYR A CA 1
ATOM 1157 C C . TYR A 1 141 ? -8.985 -3.994 1.941 1.00 83.56 141 TYR A C 1
ATOM 1159 O O . TYR A 1 141 ? -9.597 -4.485 2.888 1.00 83.56 141 TYR A O 1
ATOM 1167 N N . GLU A 1 142 ? -8.724 -2.686 1.867 1.00 82.19 142 GLU A N 1
ATOM 1168 C CA . GLU A 1 142 ? -9.065 -1.774 2.966 1.00 82.19 142 GLU A CA 1
ATOM 1169 C C . GLU A 1 142 ? -10.561 -1.702 3.195 1.00 82.19 142 GLU A C 1
ATOM 1171 O O . GLU A 1 142 ? -11.017 -1.780 4.331 1.00 82.19 142 GLU A O 1
ATOM 1176 N N . TRP A 1 143 ? -11.353 -1.654 2.123 1.00 84.00 143 TRP A N 1
ATOM 1177 C CA . TRP A 1 143 ? -12.802 -1.690 2.257 1.00 84.00 143 TRP A CA 1
ATOM 1178 C C . TRP A 1 143 ? -13.284 -2.927 3.019 1.00 84.00 143 TRP A C 1
ATOM 1180 O O . TRP A 1 143 ? -14.141 -2.805 3.896 1.00 84.00 143 TRP A O 1
ATOM 1190 N N . VAL A 1 144 ? -12.730 -4.109 2.725 1.00 83.31 144 VAL A N 1
ATOM 1191 C CA . VAL A 1 144 ? -13.088 -5.352 3.422 1.00 83.31 144 VAL A CA 1
ATOM 1192 C C . VAL A 1 144 ? -12.704 -5.278 4.901 1.00 83.31 144 VAL A C 1
ATOM 1194 O O . VAL A 1 144 ? -13.558 -5.537 5.750 1.00 83.31 144 VAL A O 1
ATOM 1197 N N . PHE A 1 145 ? -11.463 -4.908 5.229 1.00 78.62 145 PHE A N 1
ATOM 1198 C CA . PHE A 1 145 ? -11.001 -4.891 6.621 1.00 78.62 145 PHE A CA 1
ATOM 1199 C C . PHE A 1 145 ? -11.679 -3.803 7.457 1.00 78.62 145 PHE A C 1
ATOM 1201 O O . PHE A 1 145 ? -12.162 -4.098 8.552 1.00 78.62 145 PHE A O 1
ATOM 1208 N N . THR A 1 146 ? -11.825 -2.582 6.935 1.00 78.38 146 THR A N 1
ATOM 1209 C CA . THR A 1 146 ? -12.512 -1.499 7.652 1.00 78.38 146 THR A CA 1
ATOM 1210 C C . THR A 1 146 ? -13.997 -1.827 7.838 1.00 78.38 146 THR A C 1
ATOM 1212 O O . THR A 1 146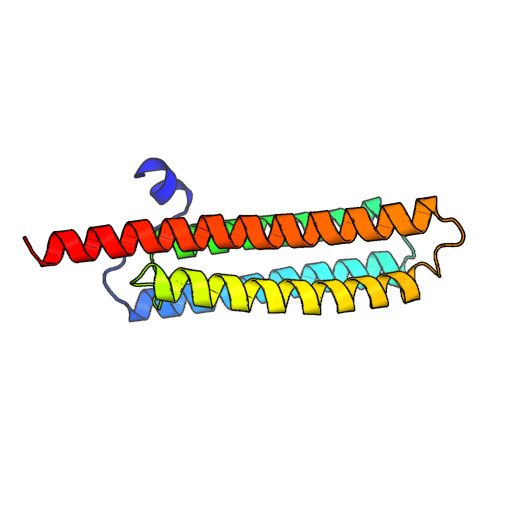 ? -14.568 -1.532 8.884 1.00 78.38 146 THR A O 1
ATOM 1215 N N . LYS A 1 147 ? -14.645 -2.511 6.881 1.00 78.88 147 LYS A N 1
ATOM 1216 C CA . LYS A 1 147 ? -16.046 -2.944 7.035 1.00 78.88 147 LYS A CA 1
ATOM 1217 C C . LYS A 1 147 ? -16.212 -4.072 8.054 1.00 78.88 147 LYS A C 1
ATOM 1219 O O . LYS A 1 147 ? -17.231 -4.122 8.742 1.00 78.88 147 LYS A O 1
ATOM 1224 N N . ILE A 1 148 ? -15.247 -4.991 8.141 1.00 76.88 148 ILE A N 1
ATOM 1225 C CA . ILE A 1 148 ? -15.215 -6.013 9.198 1.00 76.88 148 ILE A CA 1
ATOM 1226 C C . ILE A 1 148 ? -15.074 -5.341 10.566 1.00 76.88 148 ILE A C 1
ATOM 1228 O O . ILE A 1 148 ? -15.807 -5.718 11.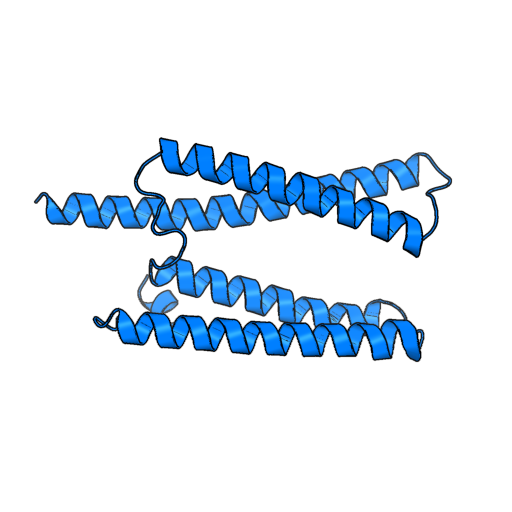479 1.00 76.88 148 ILE A O 1
ATOM 1232 N N . SER A 1 149 ? -14.198 -4.336 10.674 1.00 72.00 149 SER A N 1
ATOM 1233 C CA . SER A 1 149 ? -14.022 -3.543 11.894 1.00 72.00 149 SER A CA 1
ATOM 1234 C C . SER A 1 149 ? -15.316 -2.822 12.295 1.00 72.00 149 SER A C 1
ATOM 1236 O O . SER A 1 149 ? -15.852 -3.096 13.365 1.00 72.00 149 SER A O 1
ATOM 1238 N N . LEU A 1 150 ? -15.935 -2.054 11.387 1.00 74.62 150 LEU A N 1
ATOM 1239 C CA . LEU A 1 150 ? -17.192 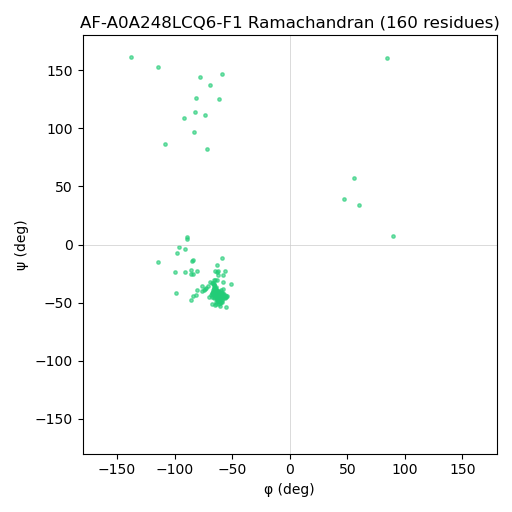-1.335 11.654 1.00 74.62 150 LEU A CA 1
ATOM 1240 C C . LEU A 1 150 ? -18.319 -2.265 12.138 1.00 74.62 150 LEU A C 1
ATOM 1242 O O . LEU A 1 150 ? -19.015 -1.966 13.105 1.00 74.62 150 LEU A O 1
ATOM 1246 N N . ARG A 1 151 ? -18.487 -3.431 11.496 1.00 76.94 151 ARG A N 1
ATOM 1247 C CA . ARG A 1 151 ? -19.495 -4.434 11.895 1.00 76.94 151 ARG A CA 1
ATOM 1248 C C . ARG A 1 151 ? -19.272 -4.998 13.293 1.00 76.94 151 ARG A C 1
ATOM 1250 O O . ARG A 1 151 ? -20.193 -5.590 13.850 1.00 76.94 151 ARG A O 1
ATOM 1257 N N . ARG A 1 152 ? -18.048 -4.933 13.807 1.00 71.50 152 ARG A N 1
ATOM 1258 C CA . ARG A 1 152 ? -17.722 -5.375 15.156 1.00 71.50 152 ARG A CA 1
ATOM 1259 C C . ARG A 1 152 ? -17.984 -4.261 16.160 1.00 71.50 152 ARG A C 1
ATOM 1261 O O . ARG A 1 152 ? -18.695 -4.529 17.118 1.00 71.50 152 ARG A O 1
ATOM 1268 N N . THR A 1 153 ? -17.515 -3.045 15.890 1.00 71.62 153 THR A N 1
ATOM 1269 C CA . THR A 1 153 ? -17.769 -1.871 16.738 1.00 71.62 153 THR A CA 1
ATOM 1270 C C . THR A 1 153 ? -19.267 -1.666 16.966 1.00 71.62 153 THR A C 1
ATOM 1272 O O . THR A 1 153 ? -19.702 -1.509 18.099 1.00 71.62 153 THR A O 1
ATOM 1275 N N . GLN A 1 154 ? -20.085 -1.792 15.913 1.00 74.69 154 GLN A N 1
ATOM 1276 C CA . GLN A 1 154 ? -21.549 -1.718 16.028 1.00 74.69 154 GLN A CA 1
ATOM 1277 C C . GLN A 1 154 ? -22.136 -2.796 16.953 1.00 74.69 154 GLN A C 1
ATOM 1279 O O . GLN A 1 154 ? -23.030 -2.510 17.737 1.00 74.69 154 GLN A O 1
ATOM 1284 N N . LYS A 1 155 ? -21.611 -4.029 16.913 1.00 73.56 155 LYS A N 1
ATOM 1285 C CA . LYS A 1 155 ? -22.073 -5.112 17.799 1.00 73.56 155 LYS A CA 1
ATOM 1286 C C . LYS A 1 155 ? -21.693 -4.894 19.258 1.00 73.56 155 LYS A C 1
ATOM 1288 O O . LYS A 1 155 ? -22.409 -5.372 20.127 1.00 73.56 155 LYS A O 1
ATOM 1293 N N . GLU A 1 156 ? -20.553 -4.262 19.512 1.00 68.19 156 GLU A N 1
ATOM 1294 C CA . GLU A 1 156 ? -20.091 -3.954 20.867 1.00 68.19 156 GLU A CA 1
ATOM 1295 C C . GLU A 1 156 ?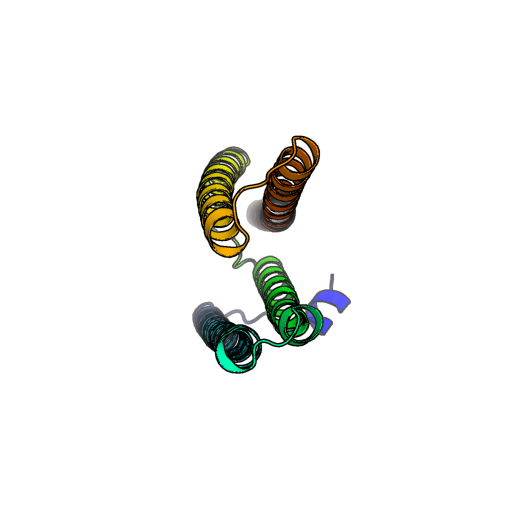 -20.915 -2.799 21.468 1.00 68.19 156 GLU A C 1
ATOM 1297 O O . GLU A 1 156 ? -21.303 -2.888 22.629 1.00 68.19 156 GLU A O 1
ATOM 1302 N N . LEU A 1 157 ? -21.280 -1.792 20.663 1.00 67.50 157 LEU A N 1
ATOM 1303 C CA . LEU A 1 157 ? -22.193 -0.707 21.059 1.00 67.50 157 LEU A CA 1
ATOM 1304 C C . LEU A 1 157 ? -23.626 -1.206 21.331 1.00 67.50 157 LEU A C 1
ATOM 1306 O O . LEU A 1 157 ? -24.203 -0.886 22.364 1.00 67.50 157 LEU A O 1
ATOM 1310 N N . ASP A 1 158 ? -24.181 -2.060 20.462 1.00 68.06 158 ASP A N 1
ATOM 1311 C CA . ASP A 1 158 ? -25.528 -2.627 20.657 1.00 68.06 158 ASP A CA 1
ATOM 1312 C C . ASP A 1 158 ? -25.635 -3.489 21.936 1.00 68.06 158 ASP A C 1
ATOM 1314 O O . ASP A 1 158 ? -26.722 -3.651 22.486 1.00 68.06 158 ASP A O 1
ATOM 1318 N N . GLN A 1 159 ? -24.521 -4.068 22.405 1.00 64.12 159 GLN A N 1
ATOM 1319 C CA . GLN A 1 159 ? -24.464 -4.880 23.628 1.00 64.12 159 GLN A CA 1
ATOM 1320 C C . GLN A 1 159 ? -24.256 -4.060 24.907 1.00 64.12 159 GLN A C 1
ATOM 1322 O O . GLN A 1 159 ? -24.563 -4.565 25.983 1.00 64.12 159 GLN A O 1
ATOM 1327 N N . SER A 1 160 ? -23.724 -2.835 24.824 1.00 62.16 160 SER A N 1
ATOM 1328 C CA . SER A 1 160 ? -23.588 -1.956 25.995 1.00 62.16 160 SER A CA 1
ATOM 1329 C C . SER A 1 160 ? -24.882 -1.227 26.352 1.00 62.16 160 SER A C 1
ATOM 1331 O O . SER A 1 160 ? -25.043 -0.813 27.498 1.00 62.16 160 SER A O 1
ATOM 1333 N N . ASP A 1 161 ? -25.787 -1.079 25.383 1.00 56.50 161 ASP A N 1
ATOM 1334 C CA . ASP A 1 161 ? -27.064 -0.374 25.540 1.00 56.50 161 ASP A CA 1
ATOM 1335 C C . ASP A 1 161 ? -28.230 -1.298 25.973 1.00 56.50 161 ASP A C 1
ATOM 1337 O O . ASP A 1 161 ? -29.338 -0.808 26.214 1.00 56.50 161 ASP A O 1
ATOM 1341 N N . SER A 1 162 ? -28.001 -2.618 26.084 1.00 51.66 162 SER A N 1
ATOM 1342 C CA . SER A 1 162 ? -28.981 -3.638 26.517 1.00 51.66 162 SER A CA 1
ATOM 1343 C C . SER A 1 162 ? -28.782 -4.088 27.960 1.00 51.66 162 SER A C 1
ATOM 1345 O O . SER A 1 162 ? -29.794 -4.202 28.688 1.00 51.66 162 SER A O 1
#

Solvent-accessible surface area (backbone atoms only — not comparable to full-atom values): 9035 Å² total; per-residue (Å²): 112,68,71,62,36,59,75,66,68,61,73,91,68,88,49,67,72,56,53,52,52,49,54,53,50,52,52,53,52,51,51,51,51,48,52,53,34,50,50,45,37,46,48,37,46,67,72,63,65,44,63,64,82,76,41,52,59,44,53,50,56,48,52,54,50,51,54,51,51,52,52,45,33,35,74,71,53,70,37,64,77,80,35,82,47,76,67,46,44,54,53,48,55,53,51,50,48,52,50,43,52,52,51,48,51,52,51,52,53,52,47,36,70,74,72,46,77,69,89,44,73,67,48,47,50,51,53,52,52,51,51,52,51,52,43,50,50,56,51,49,53,52,52,53,48,53,50,55,21,34,62,45,50,52,54,56,53,62,61,73,79,108

Secondary structure (DSSP, 8-state):
-HHHHHHTT------HHHHHHHHHHHHHHHHHHHHHHHHHIIIIIIIS---GGGTHHHHHHHHHHHHHHHHHHHHHT-TTTT--SHHHHHHHHHHHHHHHHHHHHHHHHHHHHHH----SHHHHHHHHHHHHHHHHHHHHHHHHHHHHHHHHHHHHHHHH--

Sequence (162 aa):
MNKLKQWLGIETVEDERTQLKELRSFHNAGLFIVVLAMLDLIVRGFILDRPASHWGASLVYVIVYVFYALAKMALEGIYDTEVDDERSFKKKMKQHFWTHLTGGLFFAIVMLFLRGMPETLRDWLRVLVTFVVVIAFLQLYEWVFTKISLRRTQKELDQSDS

Mean predicted aligned error: 10.37 Å